Protein AF-A0A2N6E6R9-F1 (afdb_monomer_lite)

Sequence (104 aa):
MLACPHCGSVIVLKELPHRGVFDSCRTCPQCGGSFTVDKDTKVRQALFIVVALISLVFTVLLYFGDRGWLFLALGSYVALGGLIWWGNRKVYLVPCQKKPRRLG

Structure (mmCIF, N/CA/C/O backbone):
data_AF-A0A2N6E6R9-F1
#
_entry.id   AF-A0A2N6E6R9-F1
#
loop_
_atom_site.group_PDB
_atom_site.id
_atom_site.type_symbol
_atom_site.label_atom_id
_atom_site.label_alt_id
_atom_site.label_comp_id
_atom_site.label_asym_id
_atom_site.label_entity_id
_atom_site.label_seq_id
_atom_site.pdbx_PDB_ins_code
_atom_site.Cartn_x
_atom_site.Cartn_y
_atom_site.Cartn_z
_atom_site.occupancy
_atom_site.B_iso_or_equiv
_atom_site.auth_seq_id
_atom_site.auth_comp_id
_atom_site.auth_asym_id
_atom_site.auth_atom_id
_atom_site.pdbx_PDB_model_num
ATOM 1 N N . MET A 1 1 ? -14.054 -4.967 1.557 1.00 58.31 1 MET A N 1
ATOM 2 C CA . MET A 1 1 ? -14.858 -4.615 2.747 1.00 58.31 1 MET A CA 1
ATOM 3 C C . MET A 1 1 ? -13.980 -4.860 3.961 1.00 58.31 1 MET A C 1
ATOM 5 O O . MET A 1 1 ? -13.329 -5.896 3.982 1.00 58.31 1 MET A O 1
ATOM 9 N N . LEU A 1 2 ? -13.860 -3.906 4.886 1.00 72.81 2 LEU A N 1
ATOM 10 C CA . LEU A 1 2 ? -13.013 -4.064 6.075 1.00 72.81 2 LEU A CA 1
ATOM 11 C C . LEU A 1 2 ? -13.890 -4.080 7.327 1.00 72.81 2 LEU A C 1
ATOM 13 O O . LEU A 1 2 ? -14.884 -3.361 7.377 1.00 72.81 2 LEU A O 1
ATOM 17 N N . ALA A 1 3 ? -13.526 -4.892 8.317 1.00 79.25 3 ALA A N 1
ATOM 18 C CA . ALA A 1 3 ? -14.219 -4.958 9.600 1.00 79.25 3 ALA A CA 1
ATOM 19 C C . ALA A 1 3 ? -13.554 -4.019 10.614 1.00 79.25 3 ALA A C 1
ATOM 21 O O . ALA A 1 3 ? -12.325 -3.956 10.701 1.00 79.25 3 ALA A O 1
ATOM 22 N N . CYS A 1 4 ? -14.355 -3.282 11.381 1.00 79.75 4 CYS A N 1
ATOM 23 C CA . CYS A 1 4 ? -13.849 -2.435 12.453 1.00 79.75 4 CYS A CA 1
ATOM 24 C C . CYS A 1 4 ? -13.189 -3.298 13.549 1.00 79.75 4 CYS A C 1
ATOM 26 O O . CYS A 1 4 ? -13.837 -4.221 14.041 1.00 79.75 4 CYS A O 1
ATOM 28 N N . PRO A 1 5 ? -11.964 -2.982 14.012 1.00 79.00 5 PRO A N 1
ATOM 29 C CA . PRO A 1 5 ? -11.290 -3.769 15.049 1.00 79.00 5 PRO A CA 1
ATOM 30 C C . PRO A 1 5 ? -11.953 -3.670 16.436 1.00 79.00 5 PRO A C 1
ATOM 32 O O . PRO A 1 5 ? -11.632 -4.462 17.311 1.00 79.00 5 PRO A O 1
ATOM 35 N N . HIS A 1 6 ? -12.859 -2.705 16.648 1.00 79.62 6 HIS A N 1
ATOM 36 C CA . HIS A 1 6 ? -13.539 -2.486 17.935 1.00 79.62 6 HIS A CA 1
ATOM 37 C C . HIS A 1 6 ? -14.886 -3.204 18.043 1.00 79.62 6 HIS A C 1
ATOM 39 O O . HIS A 1 6 ? -15.217 -3.726 19.097 1.00 79.62 6 HIS A O 1
ATOM 45 N N . CYS A 1 7 ? -15.680 -3.202 16.968 1.00 83.88 7 CYS A N 1
ATOM 46 C CA . CYS A 1 7 ? -17.052 -3.726 16.981 1.00 83.88 7 CYS A CA 1
ATOM 47 C C . CYS A 1 7 ? -17.338 -4.765 15.889 1.00 83.88 7 CYS A C 1
ATOM 49 O O . CYS A 1 7 ? -18.459 -5.250 15.796 1.00 83.88 7 CYS A O 1
ATOM 51 N N . GLY A 1 8 ? -16.375 -5.071 15.014 1.00 81.50 8 GLY A N 1
ATOM 52 C CA . GLY A 1 8 ? -16.549 -6.031 13.919 1.00 81.50 8 GLY A CA 1
ATOM 53 C C . GLY A 1 8 ? -17.464 -5.565 12.780 1.00 81.50 8 GLY A C 1
ATOM 54 O O . GLY A 1 8 ? -17.586 -6.272 11.784 1.00 81.50 8 GLY A O 1
ATOM 55 N N . SER A 1 9 ? -18.076 -4.378 12.880 1.00 83.12 9 SER A N 1
ATOM 56 C CA . SER A 1 9 ? -18.959 -3.855 11.832 1.00 83.12 9 SER A CA 1
ATOM 57 C C . SER A 1 9 ? -18.214 -3.653 10.511 1.00 83.12 9 SER A C 1
ATOM 59 O O . SER A 1 9 ? -17.059 -3.210 10.481 1.00 83.12 9 SER A O 1
ATOM 61 N N . VAL A 1 10 ? -18.879 -3.994 9.407 1.00 82.38 10 VAL A N 1
ATOM 62 C CA . VAL A 1 10 ? -18.339 -3.802 8.060 1.00 82.38 10 VAL A CA 1
ATOM 63 C C . VAL A 1 10 ? -18.387 -2.317 7.723 1.00 82.38 10 VAL A C 1
ATOM 65 O O . VAL A 1 10 ? -19.444 -1.694 7.774 1.00 82.38 10 VAL A O 1
ATOM 68 N N . ILE A 1 11 ? -17.237 -1.748 7.373 1.00 80.12 11 ILE A N 1
ATOM 69 C CA . ILE A 1 11 ? -17.092 -0.329 7.056 1.00 80.12 11 ILE A CA 1
ATOM 70 C C . ILE A 1 11 ? -16.509 -0.120 5.657 1.00 80.12 11 ILE A C 1
ATOM 72 O O . ILE A 1 11 ? -15.624 -0.852 5.192 1.00 80.12 11 ILE A O 1
ATOM 76 N N . VAL A 1 12 ? -16.990 0.929 4.989 1.00 78.88 12 VAL A N 1
ATOM 77 C CA . VAL A 1 12 ? -16.508 1.375 3.679 1.00 78.88 12 VAL A CA 1
ATOM 78 C C . VAL A 1 12 ? -15.600 2.579 3.882 1.00 78.88 12 VAL A C 1
ATOM 80 O O . VAL A 1 12 ? -16.067 3.685 4.114 1.00 78.88 12 VAL A O 1
ATOM 83 N N . LEU A 1 13 ? -14.280 2.381 3.775 1.00 69.75 13 LEU A N 1
ATOM 84 C CA . LEU A 1 13 ? -13.291 3.425 4.077 1.00 69.75 13 LEU A CA 1
ATOM 85 C C . LEU A 1 13 ? -13.527 4.744 3.314 1.00 69.75 13 LEU A C 1
ATOM 87 O O . LEU A 1 13 ? -13.244 5.806 3.859 1.00 69.75 13 LEU A O 1
ATOM 91 N N . LYS A 1 14 ? -14.027 4.683 2.073 1.00 68.31 14 LYS A N 1
ATOM 92 C CA . LYS A 1 14 ? -14.242 5.859 1.211 1.00 68.31 14 LYS A CA 1
ATOM 93 C C . LYS A 1 14 ? -15.270 6.855 1.758 1.00 68.31 14 LYS A C 1
ATOM 95 O O . LYS A 1 14 ? -15.191 8.023 1.407 1.00 68.31 14 LYS A O 1
ATOM 100 N N . GLU A 1 15 ? -16.188 6.408 2.607 1.00 67.25 15 GLU A N 1
ATOM 101 C CA . GLU A 1 15 ? -17.283 7.236 3.131 1.00 67.25 15 GLU A CA 1
ATOM 102 C C . GLU A 1 15 ? -16.935 7.909 4.463 1.00 67.25 15 GLU A C 1
ATOM 104 O O . GLU A 1 15 ? -17.680 8.757 4.947 1.00 67.25 15 GLU A O 1
ATOM 109 N N . LEU A 1 16 ? -15.801 7.553 5.080 1.00 66.75 16 LEU A N 1
A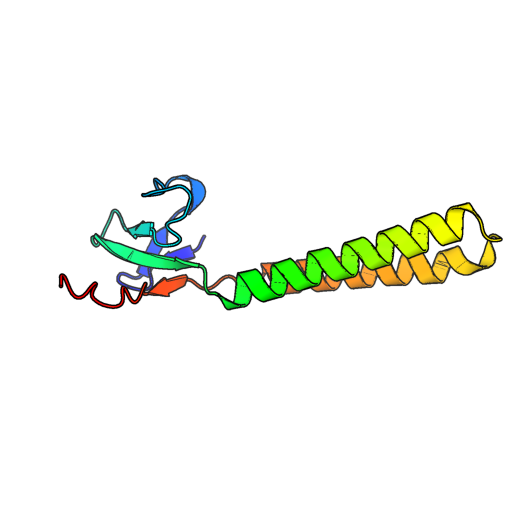TOM 110 C CA . LEU A 1 16 ? -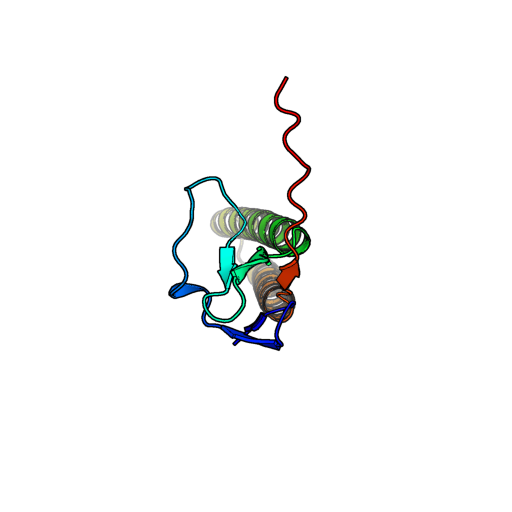15.438 8.118 6.375 1.00 66.75 16 LEU A CA 1
ATOM 111 C C . LEU A 1 16 ? -14.759 9.484 6.217 1.00 66.75 16 LEU A C 1
ATOM 113 O O . LEU A 1 16 ? -13.739 9.573 5.524 1.00 66.75 16 LEU A O 1
ATOM 117 N N . PRO A 1 17 ? -15.241 10.523 6.924 1.00 63.81 17 PRO A N 1
ATOM 118 C CA . PRO A 1 17 ? -14.617 11.834 6.902 1.00 63.81 17 PRO A CA 1
ATOM 119 C C . PRO A 1 17 ? -13.216 11.767 7.516 1.00 63.81 17 PRO A C 1
ATOM 121 O O . PRO A 1 17 ? -13.002 11.235 8.610 1.00 63.81 17 PRO A O 1
ATOM 124 N N . HIS A 1 18 ? -12.245 12.334 6.806 1.00 64.50 18 HIS A N 1
ATOM 125 C CA . HIS A 1 18 ? -10.916 12.577 7.348 1.00 64.50 18 HIS A CA 1
ATOM 126 C C . HIS A 1 18 ? -10.988 13.735 8.349 1.00 64.50 18 HIS A C 1
ATOM 128 O O . HIS A 1 18 ? -11.431 14.824 7.998 1.00 64.50 18 HIS A O 1
ATOM 134 N N . ARG A 1 19 ? -10.533 13.523 9.594 1.00 63.66 19 ARG A N 1
ATOM 135 C CA . ARG A 1 19 ? -10.468 14.593 10.612 1.00 63.66 19 ARG A CA 1
ATOM 136 C C . ARG A 1 19 ? -9.398 15.656 10.312 1.00 63.66 19 ARG A C 1
ATOM 138 O O . ARG A 1 19 ? -9.424 16.719 10.918 1.00 63.66 19 ARG A O 1
ATOM 145 N N . GLY A 1 20 ? -8.494 15.396 9.367 1.00 61.81 20 GLY A N 1
ATOM 146 C CA . GLY A 1 20 ? -7.522 16.358 8.853 1.00 61.81 20 GLY A CA 1
ATOM 147 C C . GLY A 1 20 ? -6.637 15.745 7.767 1.00 61.81 20 GLY A C 1
ATOM 148 O O . GLY A 1 20 ? -6.541 14.523 7.667 1.00 61.81 20 GLY A O 1
ATOM 149 N N . VAL A 1 21 ? -5.963 16.586 6.974 1.00 59.09 21 VAL A N 1
ATOM 150 C CA . VAL A 1 21 ? -5.058 16.155 5.882 1.00 59.09 21 VAL A CA 1
ATOM 151 C C . VAL A 1 21 ? -3.908 15.280 6.405 1.00 59.09 21 VAL A C 1
ATOM 153 O O . VAL A 1 21 ? -3.475 14.347 5.735 1.00 59.09 21 VAL A O 1
ATOM 156 N N . PHE A 1 22 ? -3.457 15.541 7.635 1.00 57.31 22 PHE A N 1
ATOM 157 C CA . PHE A 1 22 ? -2.360 14.816 8.285 1.00 57.31 22 PHE A CA 1
ATOM 158 C C . PHE A 1 22 ? -2.819 13.768 9.307 1.00 57.31 22 PHE A C 1
ATOM 160 O O . PHE A 1 22 ? -1.993 13.014 9.826 1.00 57.31 22 PHE A O 1
ATOM 167 N N . ASP A 1 23 ? -4.119 13.691 9.607 1.00 65.56 23 ASP A N 1
ATOM 168 C CA . ASP A 1 23 ? -4.621 12.790 10.639 1.00 65.56 23 ASP A CA 1
ATOM 169 C C . ASP A 1 23 ? -4.926 11.417 10.022 1.00 65.56 23 ASP A C 1
ATOM 171 O O . ASP A 1 23 ? -5.858 11.236 9.236 1.00 65.56 23 ASP A O 1
ATOM 175 N N . SER A 1 24 ? -4.091 10.427 10.351 1.00 70.31 24 SER A N 1
ATOM 176 C CA . SER A 1 24 ? -4.199 9.069 9.789 1.00 70.31 24 SER A CA 1
ATOM 177 C C . SER A 1 24 ? -5.331 8.249 10.427 1.00 70.31 24 SER A C 1
ATOM 179 O O . SER A 1 24 ? -5.694 7.191 9.911 1.00 70.31 24 SER A O 1
ATOM 181 N N . CYS A 1 25 ? -5.904 8.731 11.536 1.00 75.69 25 CYS A N 1
ATOM 182 C CA . CYS A 1 25 ? -6.935 8.024 12.286 1.00 75.69 25 CYS A CA 1
ATOM 183 C C . CYS A 1 25 ? -8.349 8.424 11.850 1.00 75.69 25 CYS A C 1
ATOM 185 O O . CYS A 1 25 ? -8.675 9.601 11.707 1.00 75.69 25 CYS A O 1
ATOM 187 N N . ARG A 1 26 ? -9.206 7.416 11.685 1.00 78.06 26 ARG A N 1
ATOM 188 C CA . ARG A 1 26 ? -10.627 7.534 11.347 1.00 78.06 26 ARG A CA 1
ATOM 189 C C . ARG A 1 26 ? -11.474 7.024 12.507 1.00 78.06 26 ARG A C 1
ATOM 191 O O . ARG A 1 26 ? -11.003 6.227 13.318 1.00 78.06 26 ARG A O 1
ATOM 198 N N . THR A 1 27 ? -12.714 7.487 12.595 1.00 78.88 27 THR A N 1
ATOM 199 C CA . THR A 1 27 ? -13.642 7.133 13.677 1.00 78.88 27 THR A CA 1
ATOM 200 C C . THR A 1 27 ? -14.786 6.295 13.126 1.00 78.88 27 THR A C 1
ATOM 202 O O . THR A 1 27 ? -15.396 6.677 12.137 1.00 78.88 27 THR A O 1
ATOM 205 N N . CYS A 1 28 ? -15.083 5.157 13.751 1.00 80.12 28 CYS A N 1
ATOM 206 C CA . CYS A 1 28 ? -16.207 4.314 13.354 1.00 80.12 28 CYS A CA 1
ATOM 207 C C . CYS A 1 28 ? -17.535 5.016 13.688 1.00 80.12 28 CYS A C 1
ATOM 209 O O . CYS A 1 28 ? -17.701 5.415 14.841 1.00 80.12 28 CYS A O 1
ATOM 211 N N . PR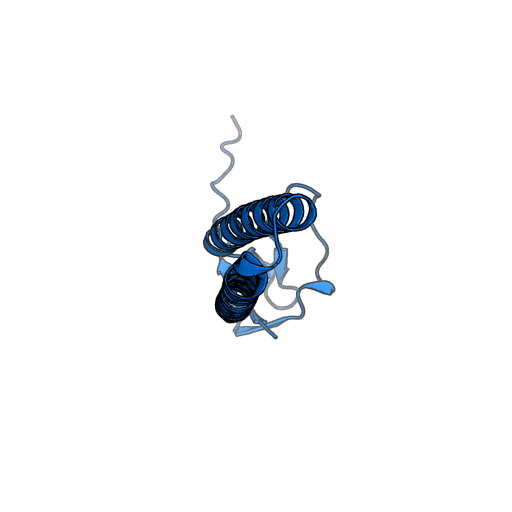O A 1 29 ? -18.493 5.124 12.750 1.00 77.56 29 PRO A N 1
ATOM 212 C CA . PRO A 1 29 ? -19.798 5.721 13.041 1.00 77.56 29 PRO A CA 1
ATOM 213 C C . PRO A 1 29 ? -20.651 4.860 13.985 1.00 77.56 29 PRO A C 1
ATOM 215 O O . PRO A 1 29 ? -21.489 5.395 14.694 1.00 77.56 29 PRO A O 1
ATOM 218 N N . GLN A 1 30 ? -20.425 3.541 14.019 1.00 81.81 30 GLN A N 1
ATOM 219 C CA . GLN A 1 30 ? -21.224 2.601 14.814 1.00 81.81 30 GLN A CA 1
ATOM 220 C C . GLN A 1 30 ? -20.800 2.563 16.288 1.00 81.81 30 GLN A C 1
ATOM 222 O O . GLN A 1 30 ? -21.643 2.553 17.174 1.00 81.81 30 GLN A O 1
ATOM 227 N N . CYS A 1 31 ? -19.491 2.543 16.565 1.00 82.12 31 CYS A N 1
ATOM 228 C CA . CYS A 1 31 ? -18.974 2.378 17.929 1.00 82.12 31 CYS A CA 1
ATOM 229 C C . CYS A 1 31 ? -18.160 3.571 18.448 1.00 82.12 31 CYS A C 1
ATOM 231 O O . CYS A 1 31 ? -17.633 3.511 19.554 1.00 82.12 31 CYS A O 1
ATOM 233 N N . GLY A 1 32 ? -17.944 4.615 17.640 1.00 78.38 32 GLY A N 1
ATOM 234 C CA . GLY A 1 32 ? -17.091 5.758 18.001 1.00 78.38 32 GLY A CA 1
ATOM 235 C C . GLY A 1 32 ? -15.595 5.428 18.149 1.00 78.38 32 GLY A C 1
ATOM 236 O O . GLY A 1 32 ? -14.786 6.307 18.448 1.00 78.38 32 GLY A O 1
ATOM 237 N N . GLY A 1 33 ? -15.197 4.173 17.921 1.00 79.25 33 GLY A N 1
ATOM 238 C CA . GLY A 1 33 ? -13.820 3.706 18.055 1.00 79.25 33 GLY A CA 1
ATOM 239 C C . GLY A 1 33 ? -12.902 4.307 16.992 1.00 79.25 33 GLY A C 1
ATOM 240 O O . GLY A 1 33 ? -13.268 4.408 15.819 1.00 79.25 33 GLY A O 1
ATOM 241 N N . SER A 1 34 ? -11.691 4.696 17.392 1.00 79.12 34 SER A N 1
ATOM 242 C CA . SER A 1 34 ? -10.681 5.248 16.481 1.00 79.12 34 SER A CA 1
ATOM 243 C C . SER A 1 34 ? -9.774 4.143 15.937 1.00 79.12 34 SER A C 1
ATOM 245 O O . SER A 1 34 ? -9.253 3.326 16.700 1.00 79.12 34 SER A O 1
ATOM 247 N N . PHE A 1 35 ? -9.537 4.127 14.631 1.00 79.50 35 PHE A N 1
ATOM 248 C CA . PHE A 1 35 ? -8.674 3.151 13.966 1.00 79.50 35 PHE A CA 1
ATOM 249 C C . PHE A 1 35 ? -7.856 3.815 12.858 1.00 79.50 35 PHE A C 1
ATOM 251 O O . PHE A 1 35 ? -8.213 4.875 12.348 1.00 79.50 35 PHE A O 1
ATOM 258 N N . THR A 1 36 ? -6.737 3.203 12.494 1.00 78.00 36 THR A N 1
ATOM 259 C CA . THR A 1 36 ? -5.886 3.641 11.385 1.00 78.00 36 THR A CA 1
ATOM 260 C C . THR A 1 36 ? -5.576 2.455 10.487 1.00 78.00 36 THR A C 1
ATOM 262 O O . THR A 1 36 ? -5.637 1.297 10.905 1.00 78.00 36 THR A O 1
ATOM 265 N N . VAL A 1 37 ? -5.243 2.755 9.235 1.00 73.62 37 VAL A N 1
ATOM 266 C CA . VAL A 1 37 ? -4.610 1.769 8.362 1.00 73.62 37 VAL A CA 1
ATOM 267 C C . VAL A 1 37 ? -3.216 1.491 8.920 1.00 73.62 37 VAL A C 1
ATOM 269 O O . VAL A 1 37 ? -2.523 2.422 9.348 1.00 73.62 37 VAL A O 1
ATOM 272 N N . ASP A 1 38 ? -2.848 0.215 8.971 1.00 69.69 38 ASP A N 1
ATOM 273 C CA . ASP A 1 38 ? -1.589 -0.239 9.550 1.00 69.69 38 ASP A CA 1
ATOM 274 C C . ASP A 1 38 ? -0.365 0.386 8.862 1.00 69.69 38 ASP A C 1
ATOM 276 O O . ASP A 1 38 ? -0.341 0.564 7.640 1.00 69.69 38 ASP A O 1
ATOM 280 N N . LYS A 1 39 ? 0.668 0.722 9.642 1.00 60.91 39 LYS A N 1
ATOM 281 C CA . LYS A 1 39 ? 1.894 1.368 9.141 1.00 60.91 39 LYS A CA 1
ATOM 282 C C . LYS A 1 39 ? 2.638 0.484 8.141 1.00 60.91 39 LYS A C 1
ATOM 284 O O . LYS A 1 39 ? 3.245 1.018 7.213 1.00 60.91 39 LYS A O 1
ATOM 289 N N . ASP A 1 40 ? 2.514 -0.834 8.268 1.00 58.91 40 ASP A N 1
ATOM 290 C CA . ASP A 1 40 ? 3.076 -1.808 7.329 1.00 58.91 40 ASP A CA 1
ATOM 291 C C . ASP A 1 40 ? 2.582 -1.613 5.887 1.00 58.91 40 ASP A C 1
ATOM 293 O O . ASP A 1 40 ? 3.309 -1.867 4.925 1.00 58.91 40 ASP A O 1
ATOM 297 N N . THR A 1 41 ? 1.373 -1.076 5.699 1.00 62.41 41 THR A N 1
ATOM 298 C CA . THR A 1 41 ? 0.863 -0.785 4.350 1.00 62.41 41 THR A CA 1
ATOM 299 C C . THR A 1 41 ? 1.594 0.376 3.675 1.00 62.41 41 THR A C 1
ATOM 301 O O . THR A 1 41 ? 1.798 0.330 2.462 1.00 62.41 41 THR A O 1
ATOM 304 N N . LYS A 1 42 ? 2.069 1.373 4.440 1.00 63.19 42 LYS A N 1
ATOM 305 C CA . LYS A 1 42 ? 2.852 2.497 3.896 1.00 63.19 42 LYS A CA 1
ATOM 306 C C . LYS A 1 42 ? 4.235 2.050 3.434 1.00 63.19 42 LYS A C 1
ATOM 308 O O . LYS A 1 42 ? 4.686 2.480 2.378 1.00 63.19 42 LYS A O 1
ATOM 313 N N . VAL A 1 43 ? 4.885 1.165 4.191 1.00 66.31 43 VAL A N 1
ATOM 314 C CA . VAL A 1 43 ? 6.198 0.608 3.820 1.00 66.31 43 VAL A CA 1
ATOM 315 C C . VAL A 1 43 ? 6.077 -0.237 2.552 1.00 66.31 43 VAL A C 1
ATOM 317 O O . VAL A 1 43 ? 6.878 -0.081 1.633 1.00 66.31 43 VAL A O 1
ATOM 320 N N . ARG A 1 44 ? 5.023 -1.057 2.440 1.00 66.94 44 ARG A N 1
ATOM 321 C CA . ARG A 1 44 ? 4.736 -1.809 1.208 1.00 66.94 44 ARG A CA 1
ATOM 322 C C . ARG A 1 44 ? 4.468 -0.893 0.014 1.00 66.94 44 ARG A C 1
ATOM 324 O O . ARG A 1 44 ? 5.021 -1.132 -1.053 1.00 66.94 44 ARG A O 1
ATOM 331 N N . GLN A 1 45 ? 3.680 0.172 0.185 1.00 67.81 45 GLN A N 1
ATOM 332 C CA . GLN A 1 45 ? 3.461 1.173 -0.869 1.00 67.81 45 GLN A CA 1
ATOM 333 C C . GLN A 1 45 ? 4.750 1.870 -1.312 1.00 67.81 45 GLN A C 1
ATOM 335 O O . GLN A 1 45 ? 4.949 2.057 -2.510 1.00 67.81 45 GLN A O 1
ATOM 340 N N . ALA A 1 46 ? 5.641 2.216 -0.381 1.00 73.75 46 ALA A N 1
ATOM 341 C CA . ALA A 1 46 ? 6.931 2.808 -0.723 1.00 73.75 46 ALA A 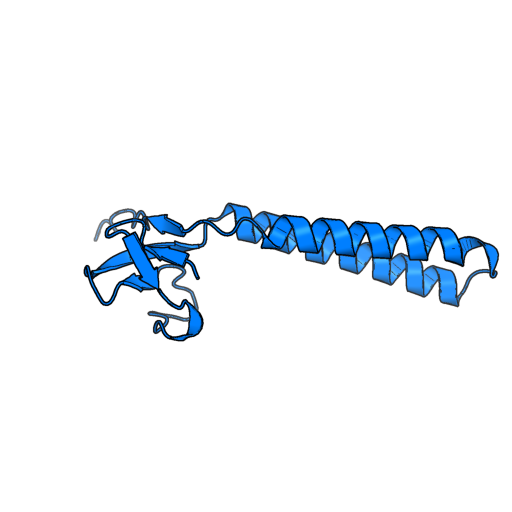CA 1
ATOM 342 C C . ALA A 1 46 ? 7.796 1.842 -1.548 1.00 73.75 46 ALA A C 1
ATOM 344 O O . ALA A 1 46 ? 8.366 2.241 -2.561 1.00 73.75 46 ALA A O 1
ATOM 345 N N . LEU A 1 47 ? 7.824 0.559 -1.174 1.00 74.25 47 LEU A N 1
ATOM 346 C CA . LEU A 1 47 ? 8.513 -0.486 -1.934 1.00 74.25 47 LEU A CA 1
ATOM 347 C C . LEU A 1 47 ? 7.972 -0.595 -3.368 1.00 74.25 47 LEU A C 1
ATOM 349 O O . LEU A 1 47 ? 8.758 -0.673 -4.307 1.00 74.25 47 LEU A O 1
ATOM 353 N N . PHE A 1 48 ? 6.652 -0.505 -3.563 1.00 73.25 48 PHE A N 1
ATOM 354 C CA . PHE A 1 48 ? 6.059 -0.488 -4.906 1.00 73.25 48 PHE A CA 1
ATOM 355 C C . PHE A 1 48 ? 6.516 0.682 -5.760 1.00 73.25 48 PHE A C 1
ATOM 357 O O . PHE A 1 48 ? 6.834 0.486 -6.930 1.00 73.25 48 PHE A O 1
ATOM 364 N N . ILE A 1 49 ? 6.565 1.880 -5.181 1.00 80.00 49 ILE A N 1
ATOM 365 C CA . ILE A 1 49 ? 7.025 3.079 -5.886 1.00 80.00 49 ILE A CA 1
ATOM 366 C C . ILE A 1 49 ? 8.486 2.905 -6.309 1.00 80.00 49 ILE A C 1
ATOM 368 O O . ILE A 1 49 ? 8.823 3.187 -7.456 1.00 80.00 49 ILE A O 1
ATOM 372 N N . VAL A 1 50 ? 9.338 2.380 -5.425 1.00 81.44 50 VAL A N 1
ATOM 373 C CA . VAL A 1 50 ? 10.755 2.135 -5.733 1.00 81.44 50 VAL A CA 1
ATOM 374 C C . VAL A 1 50 ? 10.912 1.125 -6.871 1.00 81.44 50 VAL A C 1
ATOM 376 O O . VAL A 1 50 ? 11.620 1.406 -7.835 1.00 81.44 50 VAL A O 1
ATOM 379 N N . VAL A 1 51 ? 10.228 -0.023 -6.818 1.00 81.06 51 VAL A N 1
ATOM 380 C CA . VAL A 1 51 ? 10.341 -1.034 -7.886 1.00 81.06 51 VAL A CA 1
ATOM 381 C C . VAL A 1 51 ? 9.741 -0.520 -9.204 1.00 81.06 51 VAL A C 1
ATOM 383 O O . VAL A 1 51 ? 10.298 -0.782 -10.267 1.00 81.06 51 VAL A O 1
ATOM 386 N N . ALA A 1 52 ? 8.664 0.271 -9.161 1.00 80.81 52 ALA A N 1
ATOM 387 C CA . ALA A 1 52 ? 8.095 0.902 -10.351 1.00 80.81 52 ALA A CA 1
ATOM 388 C C . ALA A 1 52 ? 9.071 1.896 -11.003 1.00 80.81 52 ALA A C 1
ATOM 390 O O . ALA A 1 52 ? 9.233 1.874 -12.221 1.00 80.81 52 ALA A O 1
ATOM 391 N N . LEU A 1 53 ? 9.766 2.717 -10.206 1.00 82.25 53 LEU A N 1
ATOM 392 C CA . LEU A 1 53 ? 10.808 3.621 -10.701 1.00 82.25 53 LEU A CA 1
ATOM 393 C C . LEU A 1 53 ? 11.970 2.849 -11.335 1.00 82.25 53 LEU A C 1
ATOM 395 O O . LEU A 1 53 ? 12.420 3.212 -12.417 1.00 82.25 53 LEU A O 1
ATOM 399 N N . ILE A 1 54 ? 12.411 1.754 -10.711 1.00 82.38 54 ILE A N 1
ATOM 400 C CA . ILE A 1 54 ? 13.446 0.877 -11.275 1.00 82.38 54 ILE A CA 1
ATOM 401 C C . ILE A 1 54 ? 12.982 0.303 -12.622 1.00 82.38 54 ILE A C 1
ATOM 403 O O . ILE A 1 54 ? 13.711 0.384 -13.609 1.00 82.38 54 ILE A O 1
ATOM 407 N N . SER A 1 55 ? 11.750 -0.210 -12.703 1.00 79.44 55 SER A N 1
ATOM 408 C CA . SER A 1 55 ? 11.176 -0.739 -13.949 1.00 79.44 55 SER A CA 1
ATOM 409 C C . SER A 1 55 ? 11.070 0.328 -15.046 1.00 79.44 55 SER A C 1
ATOM 411 O O . SER A 1 55 ? 11.313 0.045 -16.221 1.00 79.44 55 SER A O 1
ATOM 413 N N . LEU A 1 56 ? 10.752 1.570 -14.670 1.00 80.38 56 LEU A N 1
ATOM 414 C CA . LEU A 1 56 ? 10.703 2.709 -15.583 1.00 80.38 56 LEU A CA 1
ATOM 415 C C . LEU A 1 56 ? 12.096 3.036 -16.135 1.00 80.38 56 LEU A C 1
ATOM 417 O O . LEU A 1 56 ? 12.244 3.192 -17.344 1.00 80.38 56 LEU A O 1
ATOM 421 N N . VAL A 1 57 ? 13.131 3.044 -15.290 1.00 82.25 57 VAL A N 1
ATOM 422 C CA . VAL A 1 57 ? 14.528 3.232 -15.720 1.00 82.25 57 VAL A CA 1
ATOM 423 C C . VAL A 1 57 ? 14.967 2.127 -16.685 1.00 82.25 57 VAL A C 1
ATOM 425 O O . VAL A 1 57 ? 15.525 2.431 -17.738 1.00 82.25 57 VAL A O 1
ATOM 428 N N . PHE A 1 58 ? 14.652 0.860 -16.394 1.00 75.56 58 PHE A N 1
ATOM 429 C CA . PHE A 1 58 ? 14.934 -0.260 -17.305 1.00 75.56 58 PHE A CA 1
ATOM 430 C C . PHE A 1 58 ? 14.230 -0.117 -18.658 1.00 75.56 58 PHE A C 1
ATOM 432 O O . PHE A 1 58 ? 14.785 -0.488 -19.688 1.00 75.56 58 PHE A O 1
ATOM 439 N N . THR A 1 59 ? 13.029 0.455 -18.671 1.00 75.88 59 THR A N 1
ATOM 440 C CA . THR A 1 59 ? 12.261 0.682 -19.905 1.00 75.88 59 THR A CA 1
ATOM 441 C C . THR A 1 59 ? 12.846 1.811 -20.739 1.00 75.88 59 THR A C 1
ATOM 443 O O . THR A 1 59 ? 12.911 1.700 -21.959 1.00 75.88 59 THR A O 1
ATOM 446 N N . VAL A 1 60 ? 13.331 2.873 -20.093 1.00 78.12 60 VAL A N 1
ATOM 447 C CA . VAL A 1 60 ? 14.069 3.944 -20.772 1.00 78.12 60 VAL A CA 1
ATOM 448 C C . VAL A 1 60 ? 15.391 3.409 -21.331 1.00 78.12 60 VAL A C 1
ATOM 450 O O . VAL A 1 60 ? 15.712 3.679 -22.481 1.00 78.12 60 VAL A O 1
ATOM 453 N N . LEU A 1 61 ? 16.126 2.586 -20.579 1.00 73.62 61 LEU A N 1
ATOM 454 C CA . LEU A 1 61 ? 17.348 1.928 -21.065 1.00 73.62 61 LEU A CA 1
ATOM 455 C C . LEU A 1 61 ? 17.084 1.033 -22.282 1.00 73.62 61 LEU A C 1
ATOM 457 O O . LEU A 1 61 ? 17.859 1.047 -23.232 1.00 73.62 61 LEU A O 1
ATOM 461 N N . LEU A 1 62 ? 15.964 0.309 -22.280 1.00 71.75 62 LEU A N 1
ATOM 462 C CA . LEU A 1 62 ? 15.500 -0.488 -23.415 1.00 71.75 62 LEU A CA 1
ATOM 463 C C . LEU A 1 62 ? 15.142 0.332 -24.648 1.00 71.75 62 LEU A C 1
ATOM 465 O O . LEU A 1 62 ? 15.302 -0.141 -25.765 1.00 71.75 62 LEU A O 1
ATOM 469 N N . TYR A 1 63 ? 14.636 1.545 -24.456 1.00 71.69 63 TYR A N 1
ATOM 470 C CA . TYR A 1 63 ? 14.334 2.440 -25.564 1.00 71.69 63 TYR A CA 1
ATOM 471 C C . TYR A 1 63 ? 15.609 2.878 -26.306 1.00 71.69 63 TYR A C 1
ATOM 473 O O . TYR A 1 63 ? 15.574 3.086 -27.516 1.00 71.69 63 TYR A O 1
ATOM 481 N N . PHE A 1 64 ? 16.739 2.975 -25.597 1.00 76.31 64 PHE A N 1
ATOM 482 C CA . PHE A 1 64 ? 18.035 3.347 -26.172 1.00 76.31 64 PHE A CA 1
ATOM 483 C C . PHE A 1 64 ? 18.928 2.147 -26.548 1.00 76.31 64 PHE A C 1
ATOM 485 O O . PHE A 1 64 ? 19.918 2.338 -27.253 1.00 76.31 64 PHE A O 1
ATOM 492 N N . GLY A 1 65 ? 18.608 0.930 -26.092 1.00 66.06 65 GLY A N 1
ATOM 493 C CA . GLY A 1 65 ? 19.416 -0.282 -26.264 1.00 66.06 65 GLY A CA 1
ATOM 494 C C . GLY A 1 65 ? 18.765 -1.344 -27.157 1.00 66.06 65 GLY A C 1
ATOM 495 O O . GLY A 1 65 ? 17.549 -1.485 -27.200 1.00 66.06 65 GLY A O 1
ATOM 496 N N . ASP A 1 66 ? 19.596 -2.104 -27.869 1.00 71.38 66 ASP A N 1
ATOM 497 C CA . ASP A 1 66 ? 19.202 -3.141 -28.831 1.00 71.38 66 ASP A CA 1
ATOM 498 C C . ASP A 1 66 ? 18.167 -4.169 -28.291 1.00 71.38 66 ASP A C 1
ATOM 500 O O . ASP A 1 66 ? 18.091 -4.458 -27.092 1.00 71.38 66 ASP A O 1
ATOM 504 N N . ARG A 1 67 ? 17.373 -4.754 -29.204 1.00 66.94 67 ARG A N 1
ATOM 505 C C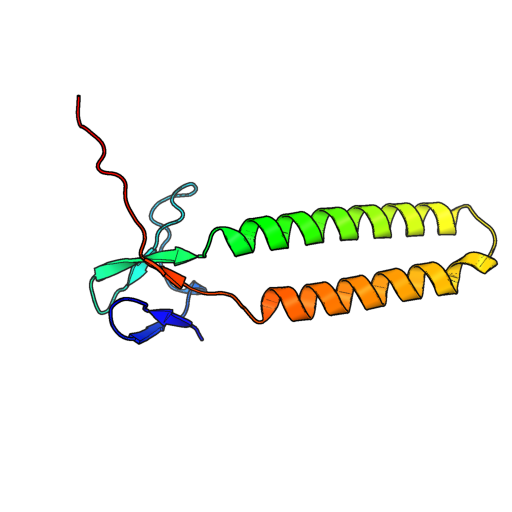A . ARG A 1 67 ? 16.110 -5.508 -29.001 1.00 66.94 67 ARG A CA 1
ATOM 506 C C . ARG A 1 67 ? 16.186 -6.758 -28.098 1.00 66.94 67 ARG A C 1
ATOM 508 O O . ARG A 1 67 ? 15.151 -7.373 -27.840 1.00 66.94 67 ARG A O 1
ATOM 515 N N . GLY A 1 68 ? 17.363 -7.142 -27.606 1.00 69.88 68 GLY A N 1
ATOM 516 C CA . GLY A 1 68 ? 17.583 -8.363 -26.817 1.00 69.88 68 GLY A CA 1
ATOM 517 C C . GLY A 1 68 ? 17.049 -8.337 -25.376 1.00 69.88 68 GLY A C 1
ATOM 518 O O . GLY A 1 68 ? 16.790 -9.389 -24.797 1.00 69.88 68 GLY A O 1
ATOM 519 N N . TRP A 1 69 ? 16.835 -7.160 -24.786 1.00 67.62 69 TRP A N 1
ATOM 520 C CA . TRP A 1 69 ? 16.496 -7.025 -23.356 1.00 67.62 69 TRP A CA 1
ATOM 521 C C . TRP A 1 69 ? 14.983 -7.031 -23.055 1.00 67.62 69 TRP A C 1
ATOM 523 O O . TRP A 1 69 ? 14.565 -6.935 -21.899 1.00 67.62 69 TRP A O 1
ATOM 533 N N . LEU A 1 70 ? 14.146 -7.156 -24.089 1.00 71.25 70 LEU A N 1
ATOM 534 C CA . LEU A 1 70 ? 12.683 -7.041 -24.012 1.00 71.25 70 LEU A CA 1
ATOM 535 C C . LEU A 1 70 ? 12.057 -8.069 -23.055 1.00 71.25 70 LEU A C 1
ATOM 537 O O . LEU A 1 70 ? 11.177 -7.736 -22.262 1.00 71.25 70 LEU A O 1
ATOM 541 N N . PHE A 1 71 ? 12.556 -9.306 -23.077 1.00 71.25 71 PHE A N 1
ATOM 542 C CA . PHE A 1 71 ? 12.080 -10.379 -22.200 1.00 71.25 71 PHE A CA 1
ATOM 543 C C . PHE A 1 71 ? 12.416 -10.128 -20.725 1.00 71.25 71 PHE A C 1
ATOM 545 O O . PHE A 1 71 ? 11.615 -10.457 -19.850 1.00 71.25 71 PHE A O 1
ATOM 552 N N . LEU A 1 72 ? 13.564 -9.500 -20.445 1.00 72.06 72 LEU A N 1
ATOM 553 C CA . LEU A 1 72 ? 13.988 -9.184 -19.081 1.00 72.06 72 LEU A CA 1
ATOM 554 C C . LEU A 1 72 ? 13.078 -8.117 -18.456 1.00 72.06 72 LEU A C 1
ATOM 556 O O . LEU A 1 72 ? 12.644 -8.267 -17.314 1.00 72.06 72 LEU A O 1
ATOM 560 N N . ALA A 1 73 ? 12.722 -7.081 -19.221 1.00 73.12 73 ALA A N 1
ATOM 561 C CA . ALA A 1 73 ? 11.776 -6.073 -18.750 1.00 73.12 73 ALA A CA 1
ATOM 562 C C . ALA A 1 73 ? 10.350 -6.617 -18.632 1.00 73.12 73 ALA A C 1
ATOM 564 O O . ALA A 1 73 ? 9.650 -6.305 -17.673 1.00 73.12 73 ALA A O 1
ATOM 565 N N . LEU A 1 74 ? 9.911 -7.482 -19.552 1.00 75.56 74 LEU A N 1
ATOM 566 C CA . LEU A 1 74 ? 8.602 -8.125 -19.423 1.00 75.56 74 LEU A CA 1
ATOM 567 C C . LEU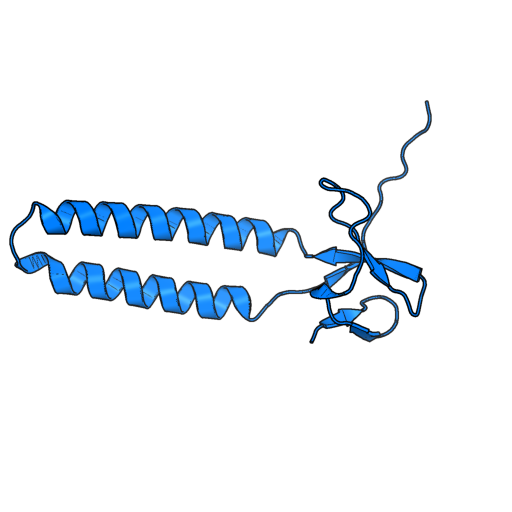 A 1 74 ? 8.517 -8.944 -18.120 1.00 75.56 74 LEU A C 1
ATOM 569 O O . LEU A 1 74 ? 7.522 -8.862 -17.398 1.00 75.56 74 LEU A O 1
ATOM 573 N N . GLY A 1 75 ? 9.594 -9.654 -17.769 1.00 79.19 75 GLY A N 1
ATOM 574 C CA . GLY A 1 75 ? 9.726 -10.352 -16.490 1.00 79.19 75 GLY A CA 1
ATOM 575 C C . GLY A 1 75 ? 9.649 -9.421 -15.276 1.00 79.19 75 GLY A C 1
ATOM 576 O O . GLY A 1 75 ? 8.932 -9.728 -14.320 1.00 79.19 75 GLY A O 1
ATOM 577 N N . SER A 1 76 ? 10.314 -8.258 -15.312 1.00 78.94 76 SER A N 1
ATOM 578 C CA . SER A 1 76 ? 10.253 -7.286 -14.208 1.00 78.94 76 SER A CA 1
ATOM 579 C C . SER A 1 76 ? 8.849 -6.710 -14.021 1.00 78.94 76 SER A C 1
ATOM 581 O O . SER A 1 76 ? 8.405 -6.541 -12.886 1.00 78.94 76 SER A O 1
ATOM 583 N N . TYR A 1 77 ? 8.116 -6.471 -15.110 1.00 75.94 77 TYR A N 1
ATOM 584 C CA . TYR A 1 77 ? 6.732 -5.998 -15.056 1.00 75.94 77 TYR A CA 1
ATOM 585 C C . TYR A 1 77 ? 5.771 -7.032 -14.470 1.00 75.94 77 TYR A C 1
ATOM 587 O O . TYR A 1 77 ? 4.935 -6.688 -13.633 1.00 75.94 77 TYR A O 1
ATOM 595 N N . VAL A 1 78 ? 5.906 -8.303 -14.856 1.00 80.94 78 VAL A N 1
ATOM 596 C CA . VAL A 1 78 ? 5.098 -9.391 -14.285 1.00 80.94 78 VAL A CA 1
ATOM 597 C C . VAL A 1 78 ? 5.398 -9.560 -12.793 1.00 80.94 78 VAL A C 1
ATOM 599 O O . VAL A 1 78 ? 4.469 -9.673 -11.990 1.00 80.94 78 VAL A O 1
ATOM 602 N N . ALA A 1 79 ? 6.673 -9.497 -12.396 1.00 80.31 79 ALA A N 1
ATOM 603 C CA . ALA A 1 79 ? 7.073 -9.545 -10.990 1.00 80.31 79 ALA A CA 1
ATOM 604 C C . ALA A 1 79 ? 6.509 -8.359 -10.186 1.00 80.31 79 ALA A C 1
ATOM 606 O O . ALA A 1 79 ? 5.987 -8.552 -9.085 1.00 80.31 79 ALA A O 1
ATOM 607 N N . LEU A 1 80 ? 6.541 -7.148 -10.753 1.00 77.62 80 LEU A N 1
ATOM 608 C CA . LEU A 1 80 ? 5.940 -5.954 -10.157 1.00 77.62 80 LEU A CA 1
ATOM 609 C C . LEU A 1 80 ? 4.428 -6.138 -9.965 1.00 77.62 80 LEU A C 1
ATOM 611 O O . LEU A 1 80 ? 3.911 -5.896 -8.874 1.00 77.62 80 LEU A O 1
ATOM 615 N N . GLY A 1 81 ? 3.723 -6.609 -10.996 1.00 76.62 81 GLY A N 1
ATOM 616 C CA . GLY A 1 81 ? 2.286 -6.879 -10.937 1.00 76.62 81 GLY A CA 1
ATOM 617 C C . GLY A 1 81 ? 1.927 -7.914 -9.868 1.00 76.62 81 GLY A C 1
ATOM 618 O O . GLY A 1 81 ? 1.002 -7.696 -9.082 1.00 76.62 81 GLY A O 1
ATOM 619 N N . GLY A 1 82 ? 2.703 -8.997 -9.775 1.00 77.88 82 GLY A N 1
ATOM 620 C CA . GLY A 1 82 ? 2.541 -10.032 -8.752 1.00 77.88 82 GLY A CA 1
ATOM 621 C C . GLY A 1 82 ? 2.763 -9.504 -7.334 1.00 77.88 82 GLY A C 1
ATOM 622 O O . GLY A 1 82 ? 1.955 -9.773 -6.441 1.00 77.88 82 GLY A O 1
ATOM 623 N N . LEU A 1 83 ? 3.805 -8.691 -7.130 1.00 73.50 83 LEU A N 1
ATOM 624 C CA . LEU A 1 83 ? 4.041 -8.031 -5.848 1.00 73.50 83 LEU A CA 1
ATOM 625 C C . LEU A 1 83 ? 2.866 -7.105 -5.501 1.00 73.50 83 LEU A C 1
ATOM 627 O O . LEU A 1 83 ? 2.361 -7.199 -4.384 1.00 73.50 83 LEU A O 1
ATOM 631 N N . ILE A 1 84 ? 2.387 -6.262 -6.431 1.00 70.94 84 ILE A N 1
ATOM 632 C CA . ILE A 1 84 ? 1.276 -5.315 -6.186 1.00 70.94 84 ILE A CA 1
ATOM 633 C C . ILE A 1 84 ? 0.025 -6.077 -5.767 1.00 70.94 84 ILE A C 1
ATOM 635 O O . ILE A 1 84 ? -0.618 -5.731 -4.771 1.00 70.94 84 ILE A O 1
ATOM 639 N N . TRP A 1 85 ? -0.293 -7.145 -6.494 1.00 73.19 85 TRP A N 1
ATOM 640 C CA . TRP A 1 85 ? -1.438 -7.995 -6.209 1.00 73.19 85 TRP A CA 1
ATOM 641 C C . TRP A 1 85 ? -1.350 -8.650 -4.823 1.00 73.19 85 TRP A C 1
ATOM 643 O O . TRP A 1 85 ? -2.329 -8.635 -4.073 1.00 73.19 85 TRP A O 1
ATOM 653 N N . TRP A 1 86 ? -0.171 -9.143 -4.425 1.00 70.12 86 TRP A N 1
ATOM 654 C CA . TRP A 1 86 ? 0.049 -9.670 -3.075 1.00 70.12 86 TRP A CA 1
ATOM 655 C C . TRP A 1 86 ? -0.082 -8.564 -2.018 1.00 70.12 86 TRP A C 1
ATOM 657 O O . TRP A 1 86 ? -0.833 -8.711 -1.048 1.00 70.12 86 TRP A O 1
ATOM 667 N N . GLY A 1 87 ? 0.587 -7.427 -2.210 1.00 66.06 87 GLY A N 1
ATOM 668 C CA . GLY A 1 87 ? 0.594 -6.313 -1.262 1.00 66.06 87 GLY A CA 1
ATOM 669 C C . GLY A 1 87 ? -0.805 -5.785 -0.941 1.00 66.06 87 GLY A C 1
ATOM 670 O O . GLY A 1 87 ? -1.112 -5.537 0.227 1.00 66.06 87 GLY A O 1
ATOM 671 N N . ASN A 1 88 ? -1.677 -5.697 -1.949 1.00 67.81 88 ASN A N 1
ATOM 672 C CA . ASN A 1 88 ? -3.045 -5.195 -1.795 1.00 67.81 88 ASN A CA 1
ATOM 673 C C . ASN A 1 88 ? -4.003 -6.184 -1.109 1.00 67.81 88 ASN A C 1
ATOM 675 O O . ASN A 1 88 ? -5.073 -5.789 -0.646 1.00 67.81 88 ASN A O 1
ATOM 679 N N . ARG A 1 89 ? -3.641 -7.469 -1.001 1.00 68.25 89 ARG A N 1
ATOM 680 C CA . ARG A 1 89 ? -4.521 -8.505 -0.432 1.00 68.25 89 ARG A CA 1
ATOM 681 C C . ARG A 1 89 ? -4.600 -8.470 1.101 1.00 68.25 89 ARG A C 1
ATOM 683 O O . ARG A 1 89 ? -5.443 -9.148 1.680 1.00 68.25 89 ARG A O 1
ATOM 690 N N . LYS A 1 90 ? -3.728 -7.707 1.770 1.00 60.56 90 LYS A N 1
ATOM 691 C CA . LYS A 1 90 ? -3.549 -7.728 3.233 1.00 60.56 90 LYS A CA 1
ATOM 692 C C . LYS A 1 90 ? -3.529 -6.328 3.851 1.00 60.56 90 LYS A C 1
ATOM 694 O O . LYS A 1 90 ? -2.534 -5.922 4.449 1.00 60.56 90 LYS A O 1
ATOM 699 N N . VAL A 1 91 ? -4.627 -5.590 3.697 1.00 65.44 91 VAL A N 1
ATOM 700 C CA . VAL A 1 91 ? -4.844 -4.329 4.422 1.00 65.44 91 VAL A CA 1
ATOM 701 C C . VAL A 1 91 ? -5.578 -4.643 5.724 1.00 65.44 91 VAL A C 1
ATOM 703 O O . VAL A 1 91 ? -6.751 -5.012 5.699 1.00 65.44 91 VAL A O 1
ATOM 706 N N . TYR A 1 92 ? -4.886 -4.499 6.852 1.00 69.56 92 TYR A N 1
ATOM 707 C CA . TYR A 1 92 ? -5.466 -4.669 8.184 1.00 69.56 92 TYR A CA 1
ATOM 708 C C . TYR A 1 92 ? -5.721 -3.306 8.832 1.00 69.56 92 TYR A C 1
ATOM 710 O O . TYR A 1 92 ? -4.975 -2.344 8.624 1.00 69.56 92 TYR A O 1
ATOM 718 N N . LEU A 1 93 ? -6.804 -3.222 9.606 1.00 73.31 93 LEU A N 1
ATOM 719 C CA . LEU A 1 93 ? -7.112 -2.058 10.428 1.00 73.31 93 LEU A CA 1
ATOM 720 C C . LEU A 1 93 ? -6.598 -2.311 11.836 1.00 73.31 93 LEU A C 1
ATOM 722 O O . LEU A 1 93 ? -6.947 -3.313 12.456 1.00 73.31 93 LEU A O 1
ATOM 726 N N . VAL A 1 94 ? -5.804 -1.376 12.341 1.00 76.00 94 VAL A N 1
ATOM 727 C CA . VAL A 1 94 ? -5.287 -1.413 13.709 1.00 76.00 94 VAL A CA 1
ATOM 728 C C . VAL A 1 94 ? -5.943 -0.309 14.541 1.00 76.00 94 VAL A C 1
ATOM 730 O O . VAL A 1 94 ? -6.224 0.782 14.022 1.00 76.00 94 VAL A O 1
ATOM 733 N N . PRO A 1 95 ? -6.230 -0.563 15.830 1.00 76.50 95 PRO A N 1
ATOM 734 C CA . PRO A 1 95 ? -6.763 0.458 16.720 1.00 76.50 95 PRO A CA 1
ATOM 735 C C . PRO A 1 95 ? -5.767 1.619 16.833 1.00 76.50 95 PRO A C 1
ATOM 737 O O . PRO A 1 95 ? -4.564 1.426 17.007 1.00 76.50 95 PRO A O 1
ATOM 740 N N . CYS A 1 96 ? -6.266 2.848 16.700 1.00 73.75 96 CYS A N 1
ATOM 741 C CA . CYS A 1 96 ? -5.421 4.035 16.738 1.00 73.75 96 CYS A CA 1
ATOM 742 C C . CYS A 1 96 ? -5.001 4.313 18.186 1.00 73.75 96 CYS A C 1
ATOM 744 O O . CYS A 1 96 ? -5.795 4.791 18.993 1.00 73.75 96 CYS A O 1
ATOM 746 N N . GLN A 1 97 ? -3.738 4.036 18.504 1.00 65.06 97 GLN A N 1
ATOM 747 C CA . GLN A 1 97 ? -3.118 4.426 19.767 1.00 65.06 97 GLN A CA 1
ATOM 748 C C . GLN A 1 97 ? -2.785 5.925 19.706 1.00 65.06 97 GLN A C 1
ATOM 750 O O . GLN A 1 97 ? -1.694 6.318 19.283 1.00 65.06 97 GLN A O 1
ATOM 755 N N . LYS A 1 98 ? -3.728 6.796 20.092 1.00 56.31 98 LYS A N 1
ATOM 756 C CA . LYS A 1 98 ? -3.393 8.199 20.370 1.00 56.31 98 LYS A CA 1
ATOM 757 C C . LYS A 1 98 ? -2.517 8.218 21.620 1.00 56.31 98 LYS A C 1
ATOM 759 O O . LYS A 1 98 ? -3.019 8.055 22.726 1.00 56.31 98 LYS A O 1
ATOM 764 N N . LYS A 1 99 ? -1.209 8.435 21.448 1.00 49.50 99 LYS A N 1
ATOM 765 C CA . LYS A 1 99 ? -0.327 8.797 22.565 1.00 49.50 99 LYS A CA 1
ATOM 766 C C . LYS A 1 99 ? -0.965 10.027 23.232 1.00 49.50 99 LYS A C 1
ATOM 768 O O . LYS A 1 99 ? -1.252 10.981 22.500 1.00 49.50 99 LYS A O 1
ATOM 773 N N . PRO A 1 100 ? -1.258 10.017 24.543 1.00 42.72 100 PRO A N 1
ATOM 774 C CA . PRO A 1 100 ? -1.854 11.177 25.186 1.00 42.72 100 PRO A CA 1
ATOM 775 C C . PRO A 1 100 ? -0.936 12.372 24.927 1.00 42.72 100 PRO A C 1
ATOM 777 O O . PRO A 1 100 ? 0.254 12.334 25.253 1.00 42.72 100 PRO A O 1
ATOM 780 N N . ARG A 1 101 ? -1.471 13.411 24.272 1.00 47.03 101 ARG A N 1
ATOM 781 C CA . ARG A 1 101 ? -0.837 14.730 24.272 1.00 47.03 101 ARG A CA 1
ATOM 782 C C . ARG A 1 101 ? -0.763 15.115 25.742 1.00 47.03 101 ARG A C 1
ATOM 784 O O . ARG A 1 101 ? -1.800 15.396 26.336 1.00 47.03 101 ARG A O 1
ATOM 791 N N . ARG A 1 102 ? 0.434 15.079 26.333 1.00 47.09 102 ARG A N 1
ATOM 792 C CA . ARG A 1 102 ? 0.678 15.853 27.548 1.00 47.09 102 ARG A CA 1
ATOM 793 C C . ARG A 1 102 ? 0.409 17.299 27.145 1.00 47.09 102 ARG A C 1
ATOM 795 O O . ARG A 1 102 ? 1.163 17.844 26.344 1.00 47.09 102 ARG A O 1
ATOM 802 N N . LEU A 1 103 ? -0.717 17.846 27.595 1.00 52.84 103 LEU A N 1
ATOM 803 C CA . LEU A 1 103 ? -0.856 19.288 27.709 1.00 52.84 103 LEU A CA 1
ATOM 804 C C . LEU A 1 103 ? 0.172 19.693 28.768 1.00 52.84 103 LEU A C 1
ATOM 806 O O . LEU A 1 103 ? 0.027 19.320 29.931 1.00 52.84 103 LEU A O 1
ATOM 810 N N . GLY A 1 104 ? 1.268 20.286 28.306 1.00 43.06 104 GLY A N 1
ATOM 811 C CA . GLY A 1 104 ? 2.195 21.056 29.124 1.00 43.06 104 GLY A CA 1
ATOM 812 C C . GLY A 1 104 ? 1.866 22.525 28.957 1.00 43.06 104 GLY A C 1
ATOM 813 O O . GLY A 1 104 ? 1.413 22.875 27.841 1.00 43.06 104 GLY A O 1
#

Foldseek 3Di:
DAADPPPRDDDDPVPFDDPDPPGQWTADPPPRFIKGWDPVLVVLVVVLVVLVVVLVVVVVVCVVDDPPCVVVSVVSVVVSVVSVVVSVVDTHIDGDPPPPPPPD

Radius of gyration: 19.88 Å; chains: 1; bounding box: 41×31×58 Å

Secondary structure (DSSP, 8-state):
-EE-TTT--EE-GGGSPPS-TT--EEE-TTT--EEEE-HHHHHHHHHHHHHHHHHHHHHHHHHHS-GGGHHHHHHHHHHHHHHHHHHHT---EEE---------

pLDDT: mean 71.64, std 9.12, range [42.72, 83.88]